Protein AF-A0AAD1XSG4-F1 (afdb_monomer_lite)

Sequence (161 aa):
MKTNESVKKLLEKSKKEIDECNIRIDDYQRQIDEYERDIDDLKYKPYKGSRDSGHKYADSNERYNDRRFQSYSGSGMDLSSDGEDPKPPAEINNDDYVKVKIEGLETEIQKLKQMQVQEQKNINEIQSKINNIQREHNIRQVTKVKQELNRQEKYMTPTKG

Secondary structure (DSSP, 8-state):
-HHHHHHHH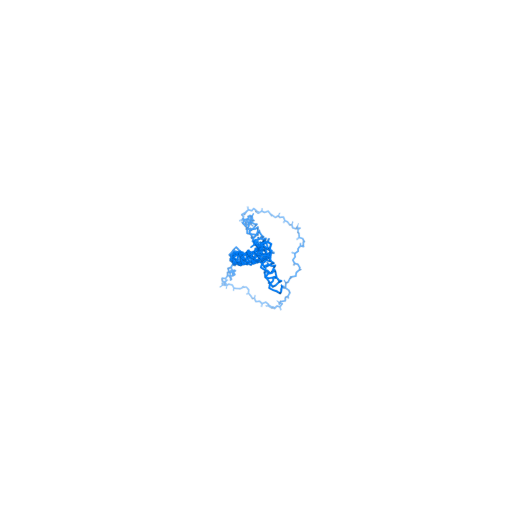HHHHHHHHHHHHHHHHHHHHHHHHHHHHHHHHHHHS---------------------SS------------S-----PPP----HHHHHHHHHHHHHHHHHHHHHHHHHHHHHHHHHHHHHHHHHHHHHHHHHHHHHHHHHHHHHHHS----

Structure (mmCIF, N/CA/C/O backbone):
data_AF-A0AAD1XSG4-F1
#
_entry.id   AF-A0AAD1XSG4-F1
#
loop_
_atom_site.group_PDB
_atom_site.id
_atom_site.type_symbol
_atom_site.label_atom_id
_atom_site.label_alt_id
_atom_site.label_comp_id
_atom_site.label_asym_id
_atom_site.label_entity_id
_atom_site.label_seq_id
_atom_site.pdbx_PDB_ins_code
_atom_site.Cartn_x
_atom_site.Cartn_y
_atom_site.Cartn_z
_atom_site.occupancy
_atom_site.B_iso_or_equiv
_atom_site.auth_seq_id
_atom_site.auth_comp_id
_atom_site.auth_asym_id
_atom_site.auth_atom_id
_atom_site.pdbx_PDB_model_num
ATOM 1 N N . MET A 1 1 ? -4.677 3.807 27.520 1.00 54.50 1 MET A N 1
ATOM 2 C CA . MET A 1 1 ? -4.671 4.594 26.263 1.00 54.50 1 MET A CA 1
ATOM 3 C C . MET A 1 1 ? -3.435 4.376 25.383 1.00 54.50 1 MET A C 1
ATOM 5 O O . MET A 1 1 ? -3.587 4.504 24.178 1.00 54.50 1 MET A O 1
ATOM 9 N N . LYS A 1 2 ? -2.266 3.975 25.918 1.00 58.47 2 LYS A N 1
ATOM 10 C CA . LYS A 1 2 ? -1.025 3.752 25.137 1.00 58.47 2 LYS A CA 1
ATOM 11 C C . LYS A 1 2 ? -1.164 2.781 23.943 1.00 58.47 2 LYS A C 1
ATOM 13 O O . LYS A 1 2 ? -0.593 3.027 22.891 1.00 58.47 2 LYS A O 1
ATOM 18 N N . THR A 1 3 ? -1.981 1.734 24.062 1.00 63.09 3 THR A N 1
ATOM 19 C CA . THR A 1 3 ? -2.214 0.736 22.999 1.00 63.09 3 THR A CA 1
ATOM 20 C C . THR A 1 3 ? -2.893 1.297 21.746 1.00 63.09 3 THR A C 1
ATOM 22 O O . THR A 1 3 ? -2.542 0.894 20.644 1.00 63.09 3 THR A O 1
ATOM 25 N N . ASN A 1 4 ? -3.810 2.262 21.877 1.00 71.44 4 ASN A N 1
ATOM 26 C CA . ASN A 1 4 ? -4.471 2.870 20.713 1.00 71.44 4 ASN A CA 1
ATOM 27 C C . ASN A 1 4 ? -3.523 3.761 19.906 1.00 71.44 4 ASN A C 1
ATOM 29 O O . ASN A 1 4 ? -3.665 3.878 18.693 1.00 71.44 4 ASN A O 1
ATOM 33 N N . GLU A 1 5 ? -2.562 4.393 20.573 1.00 81.25 5 GLU A N 1
ATOM 34 C CA . GLU A 1 5 ? -1.602 5.271 19.915 1.00 81.25 5 GLU A CA 1
ATOM 35 C C . GLU A 1 5 ? -0.547 4.466 19.147 1.00 81.25 5 GLU A C 1
ATOM 37 O O . GLU A 1 5 ? -0.252 4.780 17.997 1.00 81.25 5 GLU A O 1
ATOM 42 N N . SER A 1 6 ? -0.047 3.372 19.731 1.00 83.88 6 SER A N 1
ATOM 43 C CA . SER A 1 6 ? 0.870 2.452 19.047 1.00 83.88 6 SER A CA 1
ATOM 44 C C . SER A 1 6 ? 0.240 1.818 17.804 1.00 83.88 6 SER A C 1
ATOM 46 O O . SER A 1 6 ? 0.877 1.762 16.758 1.00 83.88 6 SER A O 1
ATOM 48 N N . VAL A 1 7 ? -1.025 1.393 17.885 1.00 82.44 7 VAL A N 1
ATOM 49 C CA . VAL A 1 7 ? -1.741 0.795 16.745 1.00 82.44 7 VAL A CA 1
ATOM 50 C C . VAL A 1 7 ? -1.968 1.813 15.621 1.00 82.44 7 VAL A C 1
ATOM 52 O O . VAL A 1 7 ? -1.781 1.485 14.452 1.00 82.44 7 VAL A O 1
ATOM 55 N N . LYS A 1 8 ? -2.304 3.065 15.959 1.00 85.06 8 LYS A N 1
ATOM 56 C CA . LYS A 1 8 ? -2.414 4.149 14.971 1.00 85.06 8 LYS A CA 1
ATOM 57 C C . LYS A 1 8 ? -1.082 4.441 14.280 1.00 85.06 8 LYS A C 1
ATOM 59 O O . LYS A 1 8 ? -1.069 4.577 13.064 1.00 85.06 8 LYS A O 1
ATOM 64 N N . LYS A 1 9 ? 0.023 4.482 15.034 1.00 88.81 9 LYS A N 1
ATOM 65 C CA . LYS A 1 9 ? 1.370 4.692 14.478 1.00 88.81 9 LYS A CA 1
ATOM 66 C C . LYS A 1 9 ? 1.765 3.584 13.501 1.00 88.81 9 LYS A C 1
ATOM 68 O O . LYS A 1 9 ? 2.314 3.885 12.451 1.00 88.81 9 LYS A O 1
ATOM 73 N N . LEU A 1 10 ? 1.451 2.324 13.815 1.00 87.69 10 LEU A N 1
ATOM 74 C CA . LEU A 1 10 ? 1.695 1.200 12.902 1.00 87.69 10 LEU A CA 1
ATOM 75 C C . LEU A 1 10 ? 0.867 1.318 11.617 1.00 87.69 10 LEU A C 1
ATOM 77 O O . LEU A 1 10 ? 1.410 1.157 10.533 1.00 87.69 10 LEU A O 1
ATOM 81 N N . LEU A 1 11 ? -0.419 1.666 11.729 1.00 89.69 11 LEU A N 1
ATOM 82 C CA . LEU A 1 11 ? -1.283 1.869 10.564 1.00 89.69 11 LEU A CA 1
ATOM 83 C C . LEU A 1 11 ? -0.788 3.013 9.667 1.00 89.69 11 LEU A C 1
ATOM 85 O O . LEU A 1 11 ? -0.800 2.892 8.447 1.00 89.69 11 LEU A O 1
ATOM 89 N N . GLU A 1 12 ? -0.381 4.133 10.264 1.00 91.69 12 GLU A N 1
ATOM 90 C CA . GLU A 1 12 ? 0.163 5.274 9.526 1.00 91.69 12 GLU A CA 1
ATOM 91 C C . GLU A 1 12 ? 1.486 4.918 8.841 1.00 91.69 12 GLU A C 1
ATOM 93 O O . GLU A 1 12 ? 1.701 5.301 7.694 1.00 91.69 12 GLU A O 1
ATOM 98 N N . LYS A 1 13 ? 2.344 4.146 9.517 1.00 92.12 13 LYS A N 1
ATOM 99 C CA . LYS A 1 13 ? 3.606 3.665 8.957 1.00 92.12 13 LYS A CA 1
ATOM 100 C C . LYS A 1 13 ? 3.378 2.782 7.724 1.00 92.12 13 LYS A C 1
ATOM 102 O O . LYS A 1 13 ? 3.921 3.104 6.675 1.00 92.12 13 LYS A O 1
ATOM 107 N N . SER A 1 14 ? 2.533 1.752 7.815 1.00 87.88 14 SER A N 1
ATOM 108 C CA . SER A 1 14 ? 2.245 0.869 6.670 1.00 87.88 14 SER A CA 1
ATOM 109 C C . SER A 1 14 ? 1.643 1.622 5.478 1.00 87.88 14 SER A C 1
ATOM 111 O O . SER A 1 14 ? 1.934 1.305 4.331 1.00 87.88 14 SER A O 1
ATOM 113 N N . LYS A 1 15 ? 0.829 2.660 5.723 1.00 90.06 15 LYS A N 1
ATOM 114 C CA . LYS A 1 15 ? 0.311 3.518 4.644 1.00 90.06 15 LYS A CA 1
ATOM 115 C C . LYS A 1 15 ? 1.420 4.305 3.947 1.00 90.06 15 LYS A C 1
ATOM 117 O O . LYS A 1 15 ? 1.467 4.304 2.724 1.00 90.06 15 LYS A O 1
ATOM 122 N N . LYS A 1 16 ? 2.327 4.918 4.715 1.00 93.12 16 LYS A N 1
ATOM 123 C CA . LYS A 1 16 ? 3.482 5.638 4.153 1.00 93.12 16 LYS A CA 1
ATOM 124 C C . LYS A 1 16 ? 4.377 4.717 3.329 1.00 93.12 16 LYS A C 1
ATOM 126 O O . LYS A 1 16 ? 4.809 5.109 2.257 1.00 93.12 16 LYS A O 1
ATOM 131 N N . GLU A 1 17 ? 4.601 3.488 3.784 1.00 89.25 17 GLU A N 1
ATOM 132 C CA . GLU A 1 17 ? 5.390 2.503 3.034 1.00 89.25 17 GLU A CA 1
ATOM 133 C C . GLU A 1 17 ? 4.734 2.130 1.689 1.00 89.25 17 GLU A C 1
ATOM 135 O O . GLU A 1 17 ? 5.434 1.992 0.686 1.00 89.25 17 GLU A O 1
ATOM 140 N N . ILE A 1 18 ? 3.398 2.038 1.623 1.00 89.31 18 ILE A N 1
ATOM 141 C CA . ILE A 1 18 ? 2.668 1.855 0.354 1.00 89.31 18 ILE A CA 1
ATOM 142 C C . ILE A 1 18 ? 2.837 3.069 -0.567 1.00 89.31 18 ILE A C 1
ATOM 144 O O . ILE A 1 18 ? 3.096 2.883 -1.758 1.00 89.31 18 ILE A O 1
ATOM 148 N N . ASP A 1 19 ? 2.704 4.284 -0.029 1.00 93.44 19 ASP A N 1
ATOM 149 C CA . ASP A 1 19 ? 2.866 5.527 -0.792 1.00 93.44 19 ASP A CA 1
ATOM 150 C C . ASP A 1 19 ? 4.288 5.647 -1.363 1.00 93.44 19 ASP A C 1
ATOM 152 O O . ASP A 1 19 ? 4.466 5.959 -2.539 1.00 93.44 19 ASP A O 1
ATOM 156 N N . GLU A 1 20 ? 5.308 5.315 -0.571 1.00 92.62 20 GLU A N 1
ATOM 157 C CA . GLU A 1 20 ? 6.703 5.268 -1.022 1.00 92.62 20 GLU A CA 1
ATOM 158 C C . GLU A 1 20 ? 6.922 4.216 -2.119 1.00 92.62 20 GLU A C 1
ATOM 160 O O . GLU A 1 20 ? 7.648 4.472 -3.083 1.00 92.62 20 GLU A O 1
ATOM 165 N N . CYS A 1 21 ? 6.280 3.046 -2.012 1.00 86.88 21 CYS A N 1
ATOM 166 C CA . CYS A 1 21 ? 6.321 2.041 -3.075 1.00 86.88 21 CYS A CA 1
ATOM 167 C C . CYS A 1 21 ? 5.678 2.562 -4.368 1.00 86.88 21 CYS A C 1
ATOM 169 O O . CYS A 1 21 ? 6.245 2.343 -5.435 1.00 86.88 21 CYS A O 1
ATOM 171 N N . ASN A 1 22 ? 4.544 3.269 -4.283 1.00 90.00 22 ASN A N 1
ATOM 172 C CA . ASN A 1 22 ? 3.880 3.858 -5.453 1.00 90.00 22 ASN A CA 1
ATOM 173 C C . ASN A 1 22 ? 4.792 4.855 -6.169 1.00 90.00 22 ASN A C 1
ATOM 175 O O . ASN A 1 22 ? 5.004 4.725 -7.368 1.00 90.00 22 ASN A O 1
ATOM 179 N N . ILE A 1 23 ? 5.401 5.782 -5.424 1.00 94.38 23 ILE A N 1
ATOM 180 C CA . ILE A 1 23 ? 6.308 6.788 -5.996 1.00 94.38 23 ILE A CA 1
ATOM 181 C C . ILE A 1 23 ? 7.459 6.114 -6.756 1.00 94.38 23 ILE A C 1
ATOM 183 O O . ILE A 1 23 ? 7.770 6.495 -7.880 1.00 94.38 23 ILE A O 1
ATOM 187 N N . ARG A 1 24 ? 8.068 5.073 -6.174 1.00 90.38 24 ARG A N 1
ATOM 188 C CA . ARG A 1 24 ? 9.161 4.339 -6.832 1.00 90.38 24 ARG A CA 1
ATOM 189 C C . ARG A 1 24 ? 8.701 3.569 -8.067 1.00 90.38 24 ARG A C 1
ATOM 191 O O . ARG A 1 24 ? 9.446 3.507 -9.039 1.00 90.38 24 ARG A O 1
ATOM 198 N N . ILE A 1 25 ? 7.506 2.977 -8.034 1.00 89.44 25 ILE A N 1
ATOM 199 C CA . ILE A 1 25 ? 6.926 2.301 -9.201 1.00 89.44 25 ILE A CA 1
ATOM 200 C C . ILE A 1 25 ? 6.731 3.309 -10.336 1.00 89.44 25 ILE A C 1
ATOM 202 O O . ILE A 1 25 ? 7.187 3.038 -11.444 1.00 89.44 25 ILE A O 1
ATOM 206 N N . ASP A 1 26 ? 6.136 4.468 -10.053 1.00 92.88 26 ASP A N 1
ATOM 207 C CA . ASP A 1 26 ? 5.910 5.523 -11.047 1.00 92.88 26 ASP A CA 1
ATOM 208 C C . ASP A 1 26 ? 7.239 6.035 -11.637 1.00 92.88 26 ASP A C 1
ATOM 210 O O . ASP A 1 26 ? 7.352 6.274 -12.841 1.00 92.88 26 ASP A O 1
ATOM 214 N N . ASP A 1 27 ? 8.280 6.174 -10.811 1.00 93.31 27 ASP A N 1
ATOM 215 C CA . ASP A 1 27 ? 9.616 6.583 -11.260 1.00 93.31 27 ASP A CA 1
ATOM 216 C C . ASP A 1 27 ? 10.289 5.536 -12.155 1.00 93.31 27 ASP A C 1
ATOM 218 O O . ASP A 1 27 ? 10.922 5.893 -13.151 1.00 93.31 27 ASP A O 1
ATOM 222 N N . TYR A 1 28 ? 10.162 4.248 -11.830 1.00 91.25 28 TYR A N 1
ATOM 223 C CA . TYR A 1 28 ? 10.701 3.175 -12.667 1.00 91.25 28 TYR A CA 1
ATOM 224 C C . TYR A 1 28 ? 9.915 3.004 -13.964 1.00 91.25 28 TYR A C 1
ATOM 226 O O . TYR A 1 28 ? 10.524 2.757 -14.999 1.00 91.25 28 TYR A O 1
ATOM 234 N N . GLN A 1 29 ? 8.597 3.199 -13.941 1.00 91.81 29 GLN A N 1
ATOM 235 C CA . GLN A 1 29 ? 7.779 3.199 -15.154 1.00 91.81 29 GLN A CA 1
ATOM 236 C C . GLN A 1 29 ? 8.187 4.326 -16.103 1.00 91.81 29 GLN A C 1
ATOM 238 O O . GLN A 1 29 ? 8.403 4.069 -17.280 1.00 91.81 29 GLN A O 1
ATOM 243 N N . ARG A 1 30 ? 8.417 5.541 -15.590 1.00 92.31 30 ARG A N 1
ATOM 244 C CA . ARG A 1 30 ? 8.921 6.652 -16.415 1.00 92.31 30 ARG A CA 1
ATOM 245 C C . ARG A 1 30 ? 10.275 6.353 -17.062 1.00 92.31 30 ARG A C 1
ATOM 247 O O . ARG A 1 30 ? 10.476 6.704 -18.219 1.00 92.31 30 ARG A O 1
ATOM 254 N N . GLN A 1 31 ? 11.182 5.691 -16.342 1.00 88.75 31 GLN A N 1
ATOM 255 C CA . GLN A 1 31 ? 12.475 5.270 -16.896 1.00 88.75 31 GLN A CA 1
ATOM 256 C C . GLN A 1 31 ? 12.323 4.189 -17.973 1.00 88.75 31 GLN A C 1
ATOM 258 O O . GLN A 1 31 ? 13.031 4.232 -18.973 1.00 88.75 31 GLN A O 1
ATOM 263 N N . ILE A 1 32 ? 11.398 3.239 -17.794 1.00 88.12 32 ILE A N 1
ATOM 264 C CA . ILE A 1 32 ? 11.074 2.248 -18.830 1.00 88.12 32 ILE A CA 1
ATOM 265 C C . ILE A 1 32 ? 10.535 2.958 -20.077 1.00 88.12 32 ILE A C 1
ATOM 267 O O . ILE A 1 32 ? 11.072 2.732 -21.155 1.00 88.12 32 ILE A O 1
ATOM 271 N N . ASP A 1 33 ? 9.577 3.879 -19.930 1.00 89.31 33 ASP A N 1
ATOM 272 C CA . ASP A 1 33 ? 9.022 4.644 -21.056 1.00 89.31 33 ASP A CA 1
ATOM 273 C C . ASP A 1 33 ? 10.107 5.441 -21.811 1.00 89.31 33 ASP A C 1
ATOM 275 O O . ASP A 1 33 ? 10.040 5.609 -23.029 1.00 89.31 33 ASP A O 1
ATOM 279 N N . GLU A 1 34 ? 11.106 5.977 -21.100 1.00 87.31 34 GLU A N 1
ATOM 280 C CA . GLU A 1 34 ? 12.264 6.646 -21.708 1.00 87.31 34 GLU A CA 1
ATOM 281 C C . GLU A 1 34 ? 13.128 5.670 -22.510 1.00 87.31 34 GLU A C 1
ATOM 283 O O . GLU A 1 34 ? 13.428 5.937 -23.673 1.00 87.31 34 GLU A O 1
ATOM 288 N N . TYR A 1 35 ? 13.463 4.517 -21.932 1.00 83.94 35 TYR A N 1
ATOM 289 C CA . TYR A 1 35 ? 14.246 3.487 -22.611 1.00 83.94 35 TYR A CA 1
ATOM 290 C C . TYR A 1 35 ? 13.531 2.887 -23.826 1.00 83.94 35 TYR A C 1
ATOM 292 O O . TYR A 1 35 ? 14.171 2.602 -24.838 1.00 83.94 35 TYR A O 1
ATOM 300 N N . GLU A 1 36 ? 12.214 2.715 -23.759 1.00 85.56 36 GLU A N 1
ATOM 301 C CA . GLU A 1 36 ? 11.413 2.249 -24.891 1.00 85.56 36 GLU A CA 1
ATOM 302 C C . GLU A 1 36 ? 11.406 3.269 -26.036 1.00 85.56 36 GLU A C 1
ATOM 304 O O . GLU A 1 36 ? 11.589 2.885 -27.194 1.00 85.56 36 GLU A O 1
ATOM 309 N N . ARG A 1 37 ? 11.298 4.572 -25.728 1.00 82.75 37 ARG A N 1
ATOM 310 C CA . ARG A 1 37 ? 11.439 5.636 -26.738 1.00 82.75 37 ARG A CA 1
ATOM 311 C C . ARG A 1 37 ? 12.821 5.637 -27.390 1.00 82.75 37 ARG A C 1
ATOM 313 O O . ARG A 1 37 ? 12.900 5.749 -28.610 1.00 82.75 37 ARG A O 1
ATOM 320 N N . ASP A 1 38 ? 13.889 5.470 -26.611 1.00 78.62 38 ASP A N 1
ATOM 321 C CA . ASP A 1 38 ? 15.256 5.404 -27.144 1.00 78.62 38 ASP A CA 1
ATOM 322 C C . ASP A 1 38 ? 15.437 4.214 -28.105 1.00 78.62 38 ASP A C 1
ATOM 324 O O . ASP A 1 38 ? 16.074 4.347 -29.153 1.00 78.62 38 ASP A O 1
ATOM 328 N N . ILE A 1 39 ? 14.843 3.055 -27.788 1.00 77.38 39 ILE A N 1
ATOM 329 C CA . ILE A 1 39 ? 14.831 1.884 -28.679 1.00 77.38 39 ILE A CA 1
ATOM 330 C C . ILE A 1 39 ? 14.082 2.197 -29.980 1.00 77.38 39 ILE A C 1
ATOM 332 O O . ILE A 1 39 ? 14.550 1.842 -31.065 1.00 77.38 39 ILE A O 1
ATOM 336 N N . ASP A 1 40 ? 12.919 2.836 -29.898 1.00 75.88 40 ASP A N 1
ATOM 337 C CA . ASP A 1 40 ? 12.123 3.154 -31.082 1.00 75.88 40 ASP A CA 1
ATOM 338 C C . ASP A 1 40 ? 12.821 4.188 -31.980 1.00 75.88 40 ASP A C 1
ATOM 340 O O . ASP A 1 40 ? 12.853 4.011 -33.202 1.00 75.88 40 ASP A O 1
ATOM 344 N N . ASP A 1 41 ? 13.491 5.184 -31.398 1.00 72.06 41 ASP A N 1
ATOM 345 C CA . ASP A 1 41 ? 14.324 6.150 -32.122 1.00 72.06 41 ASP A CA 1
ATOM 346 C C . ASP A 1 41 ? 15.534 5.491 -32.807 1.00 72.06 41 ASP A C 1
ATOM 348 O O . ASP A 1 41 ? 15.925 5.893 -33.910 1.00 72.06 41 ASP A O 1
ATOM 352 N N . LEU A 1 42 ? 16.134 4.465 -32.190 1.00 66.81 42 LEU A N 1
ATOM 353 C CA . LEU A 1 42 ? 17.210 3.676 -32.799 1.00 66.81 42 LEU A CA 1
ATOM 354 C C . LEU A 1 42 ? 16.702 2.816 -33.962 1.00 66.81 42 LEU A C 1
ATOM 356 O O . LEU A 1 42 ? 17.360 2.753 -35.002 1.00 66.81 42 LEU A O 1
ATOM 360 N N . LYS A 1 43 ? 15.508 2.225 -33.842 1.00 65.44 43 LYS A N 1
ATOM 361 C CA . LYS A 1 43 ? 14.868 1.460 -34.927 1.00 65.44 43 LYS A CA 1
ATOM 362 C C . LYS A 1 43 ? 14.454 2.337 -36.111 1.00 65.44 43 LYS A C 1
ATOM 364 O O . LYS A 1 43 ? 14.464 1.861 -37.246 1.00 65.44 43 LYS A O 1
ATOM 369 N N . TYR A 1 44 ? 14.084 3.599 -35.870 1.00 59.62 44 TYR A N 1
ATOM 370 C CA . TYR A 1 44 ? 13.560 4.507 -36.900 1.00 59.62 44 TYR A CA 1
ATOM 371 C C . TYR A 1 44 ? 14.602 5.390 -37.590 1.00 59.62 44 TYR A C 1
ATOM 373 O O . TYR A 1 44 ? 14.248 6.123 -38.517 1.00 59.62 44 TYR A O 1
ATOM 381 N N . LYS A 1 45 ? 15.885 5.324 -37.213 1.00 55.06 45 LYS A N 1
ATOM 382 C CA . LYS A 1 45 ? 16.960 5.936 -38.006 1.00 55.06 45 LYS A CA 1
ATOM 383 C C . LYS A 1 45 ? 17.305 5.001 -39.169 1.00 55.06 45 LYS A C 1
ATOM 385 O O . LYS A 1 45 ? 18.019 4.023 -38.952 1.00 55.06 45 LYS A O 1
ATOM 390 N N . PRO A 1 46 ? 16.856 5.266 -40.417 1.00 45.19 46 PRO A N 1
ATOM 391 C CA . PRO A 1 46 ? 17.334 4.488 -41.545 1.00 45.19 46 PRO A CA 1
ATOM 392 C C . PRO A 1 46 ? 18.848 4.656 -41.613 1.00 45.19 46 PRO A C 1
ATOM 394 O O . PRO A 1 46 ? 19.359 5.779 -41.659 1.00 45.19 46 PRO A O 1
ATOM 397 N N . TYR A 1 47 ? 19.551 3.529 -41.619 1.00 45.91 47 TYR A N 1
ATOM 398 C CA . TYR A 1 47 ? 20.967 3.447 -41.935 1.00 45.91 47 TYR A CA 1
ATOM 399 C C . TYR A 1 47 ? 21.192 4.218 -43.248 1.00 45.91 47 TYR A C 1
ATOM 401 O O . TYR A 1 47 ? 20.865 3.733 -44.332 1.00 45.91 47 TYR A O 1
ATOM 409 N N . LYS A 1 48 ? 21.712 5.451 -43.186 1.00 49.62 48 LYS A N 1
ATOM 410 C CA . LYS A 1 48 ? 22.194 6.169 -44.376 1.00 49.62 48 LYS A CA 1
ATOM 411 C C . LYS A 1 48 ? 23.575 5.620 -44.736 1.00 49.62 48 LYS A C 1
ATOM 413 O O . LYS A 1 48 ? 24.573 6.325 -44.678 1.00 49.62 48 LYS A O 1
ATOM 418 N N . GLY A 1 49 ? 23.619 4.331 -45.061 1.00 42.94 49 GLY A N 1
ATOM 419 C CA . GLY A 1 49 ? 24.783 3.647 -45.603 1.00 42.94 49 GLY A CA 1
ATOM 420 C C . GLY A 1 49 ? 24.635 3.483 -47.111 1.00 42.94 49 GLY A C 1
ATOM 421 O O . GLY A 1 49 ? 23.965 2.565 -47.565 1.00 42.94 49 GLY A O 1
ATOM 422 N N . SER A 1 50 ? 25.242 4.415 -47.846 1.00 49.69 50 SER A N 1
ATOM 423 C CA . SER A 1 50 ? 25.764 4.323 -49.217 1.00 49.69 50 SER A CA 1
ATOM 424 C C . SER A 1 50 ? 25.077 3.405 -50.236 1.00 49.69 50 SER A C 1
ATOM 426 O O . SER A 1 50 ? 25.321 2.201 -50.275 1.00 49.69 50 SER A O 1
ATOM 428 N N . ARG A 1 51 ? 24.418 4.025 -51.222 1.00 40.97 51 ARG A N 1
ATOM 429 C CA . ARG A 1 51 ? 24.477 3.569 -52.619 1.00 40.97 51 ARG A CA 1
ATOM 430 C C . ARG A 1 51 ? 24.657 4.769 -53.548 1.00 40.97 51 ARG A C 1
ATOM 432 O O . ARG A 1 51 ? 23.797 5.637 -53.601 1.00 40.97 51 ARG A O 1
ATOM 439 N N . ASP A 1 52 ? 25.813 4.793 -54.204 1.00 47.94 52 ASP A N 1
ATOM 440 C CA . ASP A 1 52 ? 26.125 5.425 -55.488 1.00 47.94 52 ASP A CA 1
ATOM 441 C C . ASP A 1 52 ? 25.303 6.647 -55.927 1.00 47.94 52 ASP A C 1
ATOM 443 O O . ASP A 1 52 ? 24.247 6.528 -56.540 1.00 47.94 52 ASP A O 1
ATOM 447 N N . SER A 1 53 ? 25.901 7.832 -55.810 1.00 39.06 53 SER A N 1
ATOM 448 C CA . SER A 1 53 ? 25.849 8.794 -56.914 1.00 39.06 53 SER A CA 1
ATOM 449 C C . SER A 1 53 ? 27.052 9.718 -56.811 1.00 39.06 53 SER A C 1
ATOM 451 O O . SER A 1 53 ? 27.138 10.547 -55.903 1.00 39.06 53 SER A O 1
ATOM 453 N N . GLY A 1 54 ? 28.009 9.562 -57.724 1.00 40.94 54 GLY A N 1
ATOM 454 C CA . GLY A 1 54 ? 29.134 10.475 -57.836 1.00 40.94 54 GLY A CA 1
ATOM 455 C C . GLY A 1 54 ? 28.642 11.891 -58.110 1.00 40.94 54 GLY A C 1
ATOM 456 O O . GLY A 1 54 ? 28.250 12.200 -59.229 1.00 40.94 54 GLY A O 1
ATOM 457 N N . HIS A 1 55 ? 28.700 12.763 -57.110 1.00 34.31 55 HIS A N 1
ATOM 458 C CA . HIS A 1 55 ? 28.573 14.202 -57.290 1.00 34.31 55 HIS A CA 1
ATOM 459 C C . HIS A 1 55 ? 29.561 14.916 -56.373 1.00 34.31 55 HIS A C 1
ATOM 461 O O . HIS A 1 55 ? 29.462 14.888 -55.150 1.00 34.31 55 HIS A O 1
ATOM 467 N N . LYS A 1 56 ? 30.548 15.545 -57.017 1.00 47.28 56 LYS A N 1
ATOM 468 C CA . LYS A 1 56 ? 31.409 16.561 -56.423 1.00 47.28 56 LYS A CA 1
ATOM 469 C C . LYS A 1 56 ? 30.524 17.726 -55.990 1.00 47.28 56 LYS A C 1
ATOM 471 O O . LYS A 1 56 ? 30.046 18.439 -56.863 1.00 47.28 56 LYS A O 1
ATOM 476 N N . TYR A 1 57 ? 30.396 17.972 -54.693 1.00 37.91 57 TYR A N 1
ATOM 477 C CA . TYR A 1 57 ? 30.194 19.330 -54.201 1.00 37.91 57 TYR A CA 1
ATOM 478 C C . TYR A 1 57 ? 31.092 19.556 -52.996 1.00 37.91 57 TYR A C 1
ATOM 480 O O . TYR A 1 57 ? 31.089 18.802 -52.026 1.00 37.91 57 TYR A O 1
ATOM 488 N N . ALA A 1 58 ? 31.935 20.564 -53.165 1.00 36.53 58 ALA A N 1
ATOM 489 C CA . ALA A 1 58 ? 32.787 21.122 -52.149 1.00 36.53 58 ALA A CA 1
ATOM 490 C C . ALA A 1 58 ? 31.949 21.753 -51.028 1.00 36.53 58 ALA A C 1
ATOM 492 O O . ALA A 1 58 ? 30.853 22.243 -51.279 1.00 36.53 58 ALA A O 1
ATOM 493 N N . ASP A 1 59 ? 32.566 21.769 -49.849 1.00 44.62 59 ASP A N 1
ATOM 494 C CA . ASP A 1 59 ? 32.562 22.866 -48.881 1.00 44.62 59 ASP A CA 1
ATOM 495 C C . ASP A 1 59 ? 31.212 23.317 -48.298 1.00 44.62 59 ASP A C 1
ATOM 497 O O . ASP A 1 59 ? 30.383 23.900 -48.993 1.00 44.62 59 ASP A O 1
ATOM 501 N N . SER A 1 60 ? 31.049 23.079 -46.989 1.00 45.06 60 SER A N 1
ATOM 502 C CA . SER A 1 60 ? 30.321 23.888 -45.986 1.00 45.06 60 SER A CA 1
ATOM 503 C C . SER A 1 60 ? 29.671 22.987 -44.926 1.00 45.06 60 SER A C 1
ATOM 505 O O . SER A 1 60 ? 28.495 22.654 -45.038 1.00 45.06 60 SER A O 1
ATOM 507 N N . ASN A 1 61 ? 30.405 22.606 -43.873 1.00 38.62 61 ASN A N 1
ATOM 508 C CA . ASN A 1 61 ? 29.860 22.733 -42.515 1.00 38.62 61 ASN A CA 1
ATOM 509 C C . ASN A 1 61 ? 30.945 22.575 -41.444 1.00 38.62 61 ASN A C 1
ATOM 511 O O . ASN A 1 61 ? 31.285 21.489 -40.977 1.00 38.62 61 ASN A O 1
ATOM 515 N N . GLU A 1 62 ? 31.466 23.733 -41.062 1.00 41.72 62 GLU A N 1
ATOM 516 C CA . GLU A 1 62 ? 31.989 24.033 -39.740 1.00 41.72 62 GLU A CA 1
ATOM 517 C C . GLU A 1 62 ? 31.107 23.478 -38.598 1.00 41.72 62 GLU A C 1
ATOM 519 O O . GLU A 1 62 ? 29.881 23.514 -38.666 1.00 41.72 62 GLU A O 1
ATOM 524 N N . ARG A 1 63 ? 31.783 23.129 -37.492 1.00 44.09 63 ARG A N 1
ATOM 525 C CA . ARG A 1 63 ? 31.280 23.022 -36.105 1.00 44.09 63 ARG A CA 1
ATOM 526 C C . ARG A 1 63 ? 30.406 21.809 -35.781 1.00 44.09 63 ARG A C 1
ATOM 528 O O . ARG A 1 63 ? 29.189 21.843 -35.870 1.00 44.09 63 ARG A O 1
ATOM 535 N N . TYR A 1 64 ? 31.043 20.779 -35.237 1.00 38.53 64 TYR A N 1
ATOM 536 C CA . TYR A 1 64 ? 31.059 20.508 -33.790 1.00 38.53 64 TYR A CA 1
ATOM 537 C C . TYR A 1 64 ? 31.719 19.145 -33.599 1.00 38.53 64 TYR A C 1
ATOM 539 O O . TYR A 1 64 ? 31.075 18.126 -33.789 1.00 38.53 64 TYR A O 1
ATOM 547 N N . ASN A 1 65 ? 33.006 19.136 -33.257 1.00 39.03 65 ASN A N 1
ATOM 548 C CA . ASN A 1 65 ? 33.649 18.057 -32.504 1.00 39.03 65 ASN A CA 1
ATOM 549 C C . ASN A 1 65 ? 34.980 18.585 -31.969 1.00 39.03 65 ASN A C 1
ATOM 551 O O . ASN A 1 65 ? 36.063 18.155 -32.349 1.00 39.03 65 ASN A O 1
ATOM 555 N N . ASP A 1 66 ? 34.870 19.580 -31.091 1.00 37.16 66 ASP A N 1
ATOM 556 C CA . ASP A 1 66 ? 35.985 20.092 -30.311 1.00 37.16 66 ASP A CA 1
ATOM 557 C C . ASP A 1 66 ? 35.859 19.553 -28.878 1.00 37.16 66 ASP A C 1
ATOM 559 O O . ASP A 1 66 ? 35.128 20.111 -28.054 1.00 37.16 66 ASP A O 1
ATOM 563 N N . ARG A 1 67 ? 36.496 18.392 -28.646 1.00 46.47 67 ARG A N 1
ATOM 564 C CA . ARG A 1 67 ? 37.091 17.892 -27.382 1.00 46.47 67 ARG A CA 1
ATOM 565 C C . ARG A 1 67 ? 37.046 16.366 -27.261 1.00 46.47 67 ARG A C 1
ATOM 567 O O . ARG A 1 67 ? 36.181 15.813 -26.589 1.00 46.47 67 ARG A O 1
ATOM 574 N N . ARG A 1 68 ? 38.084 15.704 -27.771 1.00 42.03 68 ARG A N 1
ATOM 575 C CA . ARG A 1 68 ? 38.989 14.823 -27.000 1.00 42.03 68 ARG A CA 1
ATOM 576 C C . ARG A 1 68 ? 39.936 14.117 -27.964 1.00 42.03 68 ARG A C 1
ATOM 578 O O . ARG A 1 68 ? 39.526 13.753 -29.053 1.00 42.03 68 ARG A O 1
ATOM 585 N N . PHE A 1 69 ? 41.157 13.887 -27.489 1.00 35.41 69 PHE A N 1
ATOM 586 C CA . PHE A 1 69 ? 42.300 13.250 -28.157 1.00 35.41 69 PHE A CA 1
ATOM 587 C C . PHE A 1 69 ? 43.255 14.188 -28.905 1.00 35.41 69 PHE A C 1
ATOM 589 O O . PHE A 1 69 ? 43.517 14.051 -30.093 1.00 35.41 69 PHE A O 1
ATOM 596 N N . GLN A 1 70 ? 43.890 15.084 -28.143 1.00 35.28 70 GLN A N 1
ATOM 597 C CA . GLN A 1 70 ? 45.305 15.380 -28.368 1.00 35.28 70 GLN A CA 1
ATOM 598 C C . GLN A 1 70 ? 46.145 14.409 -27.538 1.00 35.28 70 GLN A C 1
ATOM 600 O O . GLN A 1 70 ? 46.051 14.422 -26.311 1.00 35.28 70 GLN A O 1
ATOM 605 N N . SER A 1 71 ? 46.942 13.581 -28.213 1.00 39.16 71 SER A N 1
ATOM 606 C CA . SER A 1 71 ? 48.391 13.384 -28.012 1.00 39.16 71 SER A CA 1
ATOM 607 C C . SER A 1 71 ? 48.804 11.988 -28.481 1.00 39.16 71 SER A C 1
ATOM 609 O O . SER A 1 71 ? 48.399 10.995 -27.900 1.00 39.16 71 SER A O 1
ATOM 611 N N . TYR A 1 72 ? 49.565 11.929 -29.575 1.00 33.59 72 TYR A N 1
ATOM 612 C CA . TYR A 1 72 ? 50.891 11.303 -29.650 1.00 33.59 72 TYR A CA 1
ATOM 613 C C . TYR A 1 72 ? 51.455 11.572 -31.051 1.00 33.59 72 TYR A C 1
ATOM 615 O O . TYR A 1 72 ? 51.124 10.916 -32.033 1.00 33.59 72 TYR A O 1
ATOM 623 N N . SER A 1 73 ? 52.293 12.602 -31.140 1.00 43.06 73 SER A N 1
ATOM 624 C CA . SER A 1 73 ? 53.218 12.811 -32.249 1.00 43.06 73 SER A CA 1
ATOM 625 C C . SER A 1 73 ? 54.376 11.826 -32.094 1.00 43.06 73 SER A C 1
ATOM 627 O O . SER A 1 73 ? 55.161 11.948 -31.153 1.00 43.06 73 SER A O 1
ATOM 629 N N . GLY A 1 74 ? 54.480 10.863 -33.003 1.00 34.31 74 GLY A N 1
ATOM 630 C CA .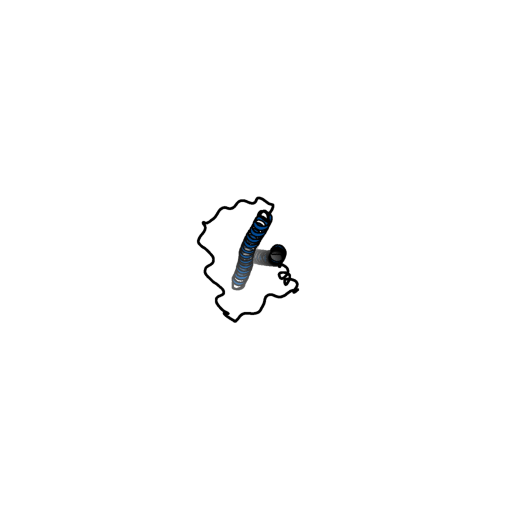 GLY A 1 74 ? 55.569 9.896 -33.030 1.00 34.31 74 GLY A CA 1
ATOM 631 C C . GLY A 1 74 ? 55.759 9.338 -34.433 1.00 34.31 74 GLY A C 1
ATOM 632 O O . GLY A 1 74 ? 55.050 8.423 -34.814 1.00 34.31 74 GLY A O 1
ATOM 633 N N . SER A 1 75 ? 56.692 9.959 -35.158 1.00 38.62 75 SER A N 1
ATOM 634 C CA . SER A 1 75 ? 57.696 9.357 -36.049 1.00 38.62 75 SER A CA 1
ATOM 635 C C . SER A 1 75 ? 57.262 8.289 -37.062 1.00 38.62 75 SER A C 1
ATOM 637 O O . SER A 1 75 ? 56.726 7.247 -36.714 1.00 38.62 75 SER A O 1
ATOM 639 N N . GLY A 1 76 ? 57.600 8.544 -38.329 1.00 42.56 76 GLY A N 1
ATOM 640 C CA . GLY A 1 76 ? 57.229 7.730 -39.480 1.00 42.56 76 GLY A CA 1
ATOM 641 C C . GLY A 1 76 ? 57.527 6.236 -39.368 1.00 42.56 76 GLY A C 1
ATOM 642 O O . GLY A 1 76 ? 58.533 5.821 -38.799 1.00 42.56 76 GLY A O 1
ATOM 643 N N . MET A 1 77 ? 56.654 5.454 -39.995 1.00 38.00 77 MET A N 1
ATOM 644 C CA . MET A 1 77 ? 56.946 4.102 -40.442 1.00 38.00 77 MET A CA 1
ATOM 645 C C . MET A 1 77 ? 56.239 3.850 -41.770 1.00 38.00 77 MET A C 1
ATOM 647 O O . MET A 1 77 ? 55.107 4.280 -41.991 1.00 38.00 77 MET A O 1
ATOM 651 N N . ASP A 1 78 ? 56.996 3.205 -42.646 1.00 38.16 78 ASP A N 1
ATOM 652 C CA . ASP A 1 78 ? 56.692 2.842 -44.017 1.00 38.16 78 ASP A CA 1
ATOM 653 C C . ASP A 1 78 ? 55.358 2.100 -44.175 1.00 38.16 78 ASP A C 1
ATOM 655 O O . ASP A 1 78 ? 55.014 1.200 -43.410 1.00 38.16 78 ASP A O 1
ATOM 659 N N . LEU A 1 79 ? 54.623 2.455 -45.230 1.00 47.75 79 LEU A N 1
ATOM 660 C CA . LEU A 1 79 ? 53.448 1.724 -45.689 1.00 47.75 79 LEU A CA 1
ATOM 661 C C . LEU A 1 79 ? 53.916 0.500 -46.483 1.00 47.75 79 LEU A C 1
ATOM 663 O O . LEU A 1 79 ? 54.329 0.615 -47.637 1.00 47.75 79 LEU A O 1
ATOM 667 N N . SER A 1 80 ? 53.864 -0.680 -45.869 1.00 43.62 80 SER A N 1
ATOM 668 C CA . SER A 1 80 ? 54.018 -1.962 -46.560 1.00 43.62 80 SER A CA 1
ATOM 669 C C . SER A 1 80 ? 53.085 -3.017 -45.962 1.00 43.62 80 SER A C 1
ATOM 671 O O . SER A 1 80 ? 53.273 -3.435 -44.828 1.00 43.62 80 SER A O 1
ATOM 673 N N . SER A 1 81 ? 52.109 -3.406 -46.787 1.00 47.38 81 SER A N 1
ATOM 674 C CA . SER A 1 81 ? 51.534 -4.748 -46.987 1.00 47.38 81 SER A CA 1
ATOM 675 C C . SER A 1 81 ? 51.061 -5.588 -45.787 1.00 47.38 81 SER A C 1
ATOM 677 O O . SER A 1 81 ? 51.841 -6.003 -44.938 1.00 47.38 81 SER A O 1
ATOM 679 N N . ASP A 1 82 ? 49.784 -5.977 -45.880 1.00 46.81 82 ASP A N 1
ATOM 680 C CA . ASP A 1 82 ? 49.201 -7.241 -45.396 1.00 46.81 82 ASP A CA 1
ATOM 681 C C . ASP A 1 82 ? 48.958 -7.422 -43.890 1.00 46.81 82 ASP A C 1
ATOM 683 O O . ASP A 1 82 ? 49.205 -8.486 -43.323 1.00 46.81 82 ASP A O 1
ATOM 687 N N . GLY A 1 83 ? 48.373 -6.412 -43.248 1.00 39.38 83 GLY A N 1
ATOM 688 C CA . GLY A 1 83 ? 47.676 -6.583 -41.973 1.00 39.38 83 GLY A CA 1
ATOM 689 C C . GLY A 1 83 ? 46.177 -6.425 -42.184 1.00 39.38 83 GLY A C 1
ATOM 690 O O . GLY A 1 83 ? 45.738 -5.338 -42.543 1.00 39.38 83 GLY A O 1
ATOM 691 N N . GLU A 1 84 ? 45.402 -7.495 -41.992 1.00 45.09 84 GLU A N 1
ATOM 692 C CA . GLU A 1 84 ? 43.942 -7.418 -41.887 1.00 45.09 84 GLU A CA 1
ATOM 693 C C . GLU A 1 84 ? 43.569 -6.270 -40.939 1.00 45.09 84 GLU A C 1
ATOM 695 O O . GLU A 1 84 ? 44.015 -6.253 -39.787 1.00 45.09 84 GLU A O 1
ATOM 700 N N . ASP A 1 85 ? 42.784 -5.304 -41.430 1.00 50.97 85 ASP A N 1
ATOM 701 C CA . ASP A 1 85 ? 42.251 -4.228 -40.599 1.00 50.97 85 ASP A CA 1
ATOM 702 C C . ASP A 1 85 ? 41.644 -4.852 -39.335 1.00 50.97 85 ASP A C 1
ATOM 704 O O . ASP A 1 85 ? 40.820 -5.772 -39.450 1.00 50.97 85 ASP A O 1
ATOM 708 N N . PRO A 1 86 ? 42.027 -4.404 -38.123 1.00 47.50 86 PRO A N 1
ATOM 709 C CA . PRO A 1 86 ? 41.420 -4.911 -36.911 1.00 47.50 86 PRO A CA 1
ATOM 710 C C . PRO A 1 86 ? 39.926 -4.635 -37.009 1.00 47.50 86 PRO A C 1
ATOM 712 O O . PRO A 1 86 ? 39.479 -3.486 -36.998 1.00 47.50 86 PRO A O 1
ATOM 715 N N . LYS A 1 87 ? 39.165 -5.722 -37.152 1.00 47.75 87 LYS A N 1
ATOM 716 C CA . LYS A 1 87 ? 37.708 -5.712 -37.163 1.00 47.75 87 LYS A CA 1
ATOM 717 C C . LYS A 1 87 ? 37.268 -4.831 -35.990 1.00 47.75 87 LYS A C 1
ATOM 719 O O . LYS A 1 87 ? 37.732 -5.091 -34.872 1.00 47.75 87 LYS A O 1
ATOM 724 N N . PRO A 1 88 ? 36.449 -3.785 -36.215 1.00 46.03 88 PRO A N 1
ATOM 725 C CA . PRO A 1 88 ? 36.010 -2.933 -35.123 1.00 46.03 88 PRO A CA 1
ATOM 726 C C . PRO A 1 88 ? 35.434 -3.833 -34.024 1.00 46.03 88 PRO A C 1
ATOM 728 O O . PRO A 1 88 ? 34.755 -4.818 -34.353 1.00 46.03 88 PRO A O 1
ATOM 731 N N . PRO A 1 89 ? 35.762 -3.576 -32.742 1.00 48.06 89 PRO A N 1
ATOM 732 C CA . PRO A 1 89 ? 35.231 -4.371 -31.646 1.00 48.06 89 PRO A CA 1
ATOM 733 C C . PRO A 1 89 ? 33.718 -4.428 -31.817 1.00 48.06 89 PRO A C 1
ATOM 735 O O . PRO A 1 89 ? 33.105 -3.392 -32.074 1.00 48.06 89 PRO A O 1
ATOM 738 N N . ALA A 1 90 ? 33.163 -5.645 -31.766 1.00 49.22 90 ALA A N 1
ATOM 739 C CA . ALA A 1 90 ? 31.746 -5.896 -31.985 1.00 49.22 90 ALA A CA 1
ATOM 740 C C . ALA A 1 90 ? 30.938 -4.831 -31.240 1.00 49.22 90 ALA A C 1
ATOM 742 O O . ALA A 1 90 ? 31.068 -4.719 -30.018 1.00 49.22 90 ALA A O 1
ATOM 743 N N . GLU A 1 91 ? 30.193 -4.012 -31.988 1.00 52.00 91 GLU A N 1
ATOM 744 C CA . GLU A 1 91 ? 29.282 -3.030 -31.415 1.00 52.00 91 GLU A CA 1
ATOM 745 C C . GLU A 1 91 ? 28.435 -3.782 -30.392 1.00 52.00 91 GLU A C 1
ATOM 747 O O . GLU A 1 91 ? 27.702 -4.710 -30.738 1.00 52.00 91 GLU A O 1
ATOM 752 N N . ILE A 1 92 ? 28.601 -3.454 -29.109 1.00 50.16 92 ILE A N 1
ATOM 753 C CA . ILE A 1 92 ? 27.658 -3.898 -28.092 1.00 50.16 92 ILE A CA 1
ATOM 754 C C . ILE A 1 92 ? 26.328 -3.331 -28.577 1.00 50.16 92 ILE A C 1
ATOM 756 O O . ILE A 1 92 ? 26.176 -2.111 -28.612 1.00 50.16 92 ILE A O 1
ATOM 760 N N . ASN A 1 93 ? 25.422 -4.200 -29.035 1.00 59.84 93 ASN A N 1
ATOM 761 C CA . ASN A 1 93 ? 24.095 -3.804 -29.489 1.00 59.84 93 ASN A CA 1
ATOM 762 C C . ASN A 1 93 ? 23.478 -2.972 -28.365 1.00 59.84 93 ASN A C 1
ATOM 764 O O . ASN A 1 93 ? 23.143 -3.516 -27.310 1.00 59.84 93 ASN A O 1
ATOM 768 N N . ASN A 1 94 ? 23.376 -1.655 -28.564 1.00 66.38 94 ASN A N 1
ATOM 769 C CA . ASN A 1 94 ? 22.800 -0.750 -27.569 1.00 66.38 94 ASN A CA 1
ATOM 770 C C . ASN A 1 94 ? 21.405 -1.248 -27.146 1.00 66.38 94 ASN A C 1
ATOM 772 O O . ASN A 1 94 ? 21.049 -1.158 -25.975 1.00 66.38 94 ASN A O 1
ATOM 776 N N . ASP A 1 95 ? 20.688 -1.900 -28.062 1.00 72.62 95 ASP A N 1
ATOM 777 C CA . ASP A 1 95 ? 19.416 -2.585 -27.841 1.00 72.62 95 ASP A CA 1
ATOM 778 C C . ASP A 1 95 ? 19.463 -3.653 -26.736 1.00 72.62 95 ASP A C 1
ATOM 780 O O . ASP A 1 95 ? 18.547 -3.731 -25.920 1.00 72.62 95 ASP A O 1
ATOM 784 N N . ASP A 1 96 ? 20.509 -4.481 -26.679 1.00 79.00 96 ASP A N 1
ATOM 785 C CA . ASP A 1 96 ? 20.608 -5.556 -25.684 1.00 79.00 96 ASP A CA 1
ATOM 786 C C . ASP A 1 96 ? 20.959 -4.998 -24.299 1.00 79.00 96 ASP A C 1
ATOM 788 O O . ASP A 1 96 ? 20.454 -5.478 -23.285 1.00 79.00 96 ASP A O 1
ATOM 792 N N . TYR A 1 97 ? 21.748 -3.921 -24.246 1.00 79.69 97 TYR A N 1
ATOM 793 C CA . TYR A 1 97 ? 22.015 -3.204 -22.999 1.00 79.69 97 TYR A CA 1
ATOM 794 C C . TYR A 1 97 ? 20.749 -2.542 -22.432 1.00 79.69 97 TYR A C 1
ATOM 796 O O . TYR A 1 97 ? 20.484 -2.650 -21.232 1.00 79.69 97 TYR A O 1
ATOM 804 N N . VAL A 1 98 ? 19.949 -1.885 -23.281 1.00 81.31 98 VAL A N 1
ATOM 805 C CA . VAL A 1 98 ? 18.711 -1.218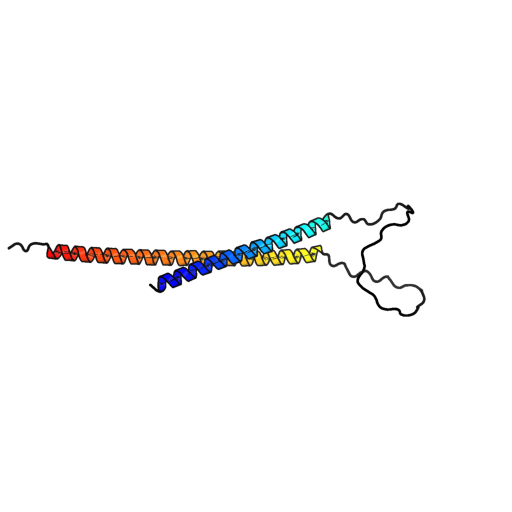 -22.852 1.00 81.31 98 VAL A CA 1
ATOM 806 C C . VAL A 1 98 ? 17.657 -2.237 -22.401 1.00 81.31 98 VAL A C 1
ATOM 808 O O . VAL A 1 98 ? 1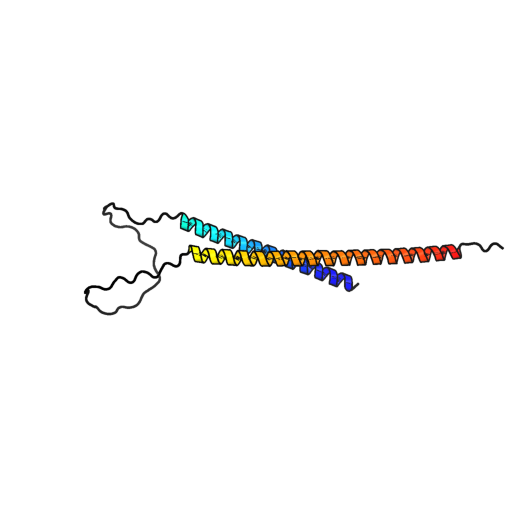7.042 -2.041 -21.354 1.00 81.31 98 VAL A O 1
ATOM 811 N N . LYS A 1 99 ? 17.515 -3.378 -23.090 1.00 86.38 99 LYS A N 1
ATOM 812 C CA . LYS A 1 99 ? 16.622 -4.471 -22.652 1.00 86.38 99 LYS A CA 1
ATOM 813 C C . LYS A 1 99 ? 16.961 -4.983 -21.254 1.00 86.38 99 LYS A C 1
ATOM 815 O O . LYS A 1 99 ? 16.075 -5.069 -20.412 1.00 86.38 99 LYS A O 1
ATOM 820 N N . VAL A 1 100 ? 18.241 -5.241 -20.970 1.00 88.19 100 VAL A N 1
ATOM 821 C CA . VAL A 1 100 ? 18.683 -5.692 -19.637 1.00 88.19 100 VAL A CA 1
ATOM 822 C C . VAL A 1 100 ? 18.348 -4.657 -18.552 1.00 88.19 100 VAL A C 1
ATOM 824 O O . VAL A 1 100 ? 18.038 -5.020 -17.415 1.00 88.19 100 VAL A O 1
ATOM 827 N N . LYS A 1 101 ? 18.384 -3.355 -18.874 1.00 87.81 101 LYS A N 1
ATOM 828 C CA . LYS A 1 101 ? 17.967 -2.294 -17.944 1.00 87.81 101 LYS A CA 1
ATOM 829 C C . LYS A 1 101 ? 16.461 -2.290 -17.699 1.00 87.81 101 LYS A C 1
ATOM 831 O O . LYS A 1 101 ? 16.067 -2.200 -16.537 1.00 87.81 101 LYS A O 1
ATOM 836 N N . ILE A 1 102 ? 15.653 -2.430 -18.749 1.00 88.31 102 ILE A N 1
ATOM 837 C CA . ILE A 1 102 ? 14.192 -2.539 -18.637 1.00 88.31 102 ILE A CA 1
ATOM 838 C C . ILE A 1 102 ? 13.820 -3.752 -17.777 1.00 88.31 102 ILE A C 1
ATOM 840 O O . ILE A 1 102 ? 13.143 -3.584 -16.768 1.00 88.31 102 ILE A O 1
ATOM 844 N N . GLU A 1 103 ? 14.355 -4.939 -18.079 1.00 92.69 103 GLU A N 1
ATOM 845 C CA . GLU A 1 103 ? 14.097 -6.169 -17.308 1.00 92.69 103 GLU A CA 1
ATOM 846 C C . GLU A 1 103 ? 14.466 -6.014 -15.819 1.00 92.69 103 GLU A C 1
ATOM 848 O O . GLU A 1 103 ? 13.768 -6.498 -14.919 1.00 92.69 103 GLU A O 1
ATOM 853 N N . GLY A 1 104 ? 15.562 -5.301 -15.534 1.00 92.44 104 GLY A N 1
ATOM 854 C CA . GLY A 1 104 ? 15.973 -4.972 -14.171 1.00 92.44 104 GLY A CA 1
ATOM 855 C C . GLY A 1 104 ? 14.960 -4.085 -13.439 1.00 92.44 104 GLY A C 1
ATOM 856 O O . GLY A 1 104 ? 14.619 -4.365 -12.287 1.00 92.44 104 GLY A O 1
ATOM 857 N N . LEU A 1 105 ? 14.453 -3.043 -14.105 1.00 90.50 105 LEU A N 1
ATOM 858 C CA . LEU A 1 105 ? 13.427 -2.150 -13.558 1.00 90.50 105 LEU A CA 1
ATOM 859 C C . LEU A 1 105 ? 12.089 -2.874 -13.366 1.00 90.50 105 LEU A C 1
ATOM 861 O O . LEU A 1 105 ? 11.464 -2.734 -12.316 1.00 90.50 105 LEU A O 1
ATOM 865 N N . GLU A 1 106 ? 11.676 -3.707 -14.321 1.00 92.31 106 GLU A N 1
ATOM 866 C CA . GLU A 1 106 ? 10.470 -4.532 -14.213 1.00 92.31 106 GLU A CA 1
ATOM 867 C C . GLU A 1 106 ? 10.538 -5.489 -13.021 1.00 92.31 106 GLU A C 1
ATOM 869 O O . GLU A 1 106 ? 9.573 -5.624 -12.263 1.00 92.31 106 GLU A O 1
ATOM 874 N N . THR A 1 107 ? 11.696 -6.119 -12.812 1.00 95.62 107 THR A N 1
ATOM 875 C CA . THR A 1 107 ? 11.936 -6.989 -11.656 1.00 95.62 107 THR A CA 1
ATOM 876 C C . THR A 1 107 ? 11.787 -6.215 -10.345 1.00 95.62 107 THR A C 1
ATOM 878 O O . THR A 1 107 ? 11.185 -6.711 -9.389 1.00 95.62 107 THR A O 1
ATOM 881 N N . GLU A 1 108 ? 12.298 -4.985 -10.280 1.00 93.19 108 GLU A N 1
ATOM 882 C CA . GLU A 1 108 ? 12.173 -4.149 -9.086 1.00 93.19 108 GLU A CA 1
ATOM 883 C C . GLU A 1 108 ? 10.725 -3.686 -8.854 1.00 93.19 108 GLU A C 1
ATOM 885 O O . GLU A 1 108 ? 10.226 -3.761 -7.729 1.00 93.19 108 GLU A O 1
ATOM 890 N N . ILE A 1 109 ? 9.996 -3.328 -9.917 1.00 91.75 109 ILE A N 1
ATOM 891 C CA . ILE A 1 109 ? 8.553 -3.047 -9.859 1.00 91.75 109 ILE A CA 1
ATOM 892 C C . ILE A 1 109 ? 7.789 -4.259 -9.312 1.00 91.75 109 ILE A C 1
ATOM 894 O O . ILE A 1 109 ? 6.899 -4.099 -8.473 1.00 91.75 109 ILE A O 1
ATOM 898 N N . GLN A 1 110 ? 8.121 -5.479 -9.743 1.00 95.25 110 GLN A N 1
ATOM 899 C CA . GLN A 1 110 ? 7.477 -6.687 -9.222 1.00 95.25 110 GLN A CA 1
ATOM 900 C C . GLN A 1 110 ? 7.716 -6.868 -7.718 1.00 95.25 110 GLN A C 1
ATOM 902 O O . GLN A 1 110 ? 6.768 -7.176 -6.990 1.00 95.25 110 GLN A O 1
ATOM 907 N N . LYS A 1 111 ? 8.939 -6.630 -7.226 1.00 95.50 111 LYS A N 1
ATOM 908 C CA . LYS A 1 111 ? 9.229 -6.672 -5.781 1.00 95.50 111 LYS A CA 1
ATOM 909 C C . LYS A 1 111 ? 8.430 -5.621 -5.014 1.00 95.50 111 LYS A C 1
ATOM 911 O O . LYS A 1 111 ? 7.818 -5.949 -3.999 1.00 95.50 111 LYS A O 1
ATOM 916 N N . LEU A 1 112 ? 8.375 -4.385 -5.513 1.00 90.38 112 LEU A N 1
ATOM 917 C CA . LEU A 1 112 ? 7.605 -3.307 -4.884 1.00 90.38 112 LEU A CA 1
ATOM 918 C C . LEU A 1 112 ? 6.106 -3.634 -4.828 1.00 90.38 112 LEU A C 1
ATOM 920 O O . LEU A 1 112 ? 5.468 -3.430 -3.796 1.00 90.38 112 LEU A O 1
ATOM 924 N N . LYS A 1 113 ? 5.549 -4.237 -5.886 1.00 92.88 113 LYS A N 1
ATOM 925 C CA . LYS A 1 113 ? 4.161 -4.729 -5.886 1.00 92.88 113 LYS A CA 1
ATOM 926 C C . LYS A 1 113 ? 3.931 -5.809 -4.826 1.00 92.88 113 LYS A C 1
ATOM 928 O O . LYS A 1 113 ? 2.912 -5.783 -4.139 1.00 92.88 113 LYS A O 1
ATOM 933 N N . GLN A 1 114 ? 4.866 -6.743 -4.648 1.00 94.31 114 GLN A N 1
ATOM 934 C CA . GLN A 1 114 ? 4.768 -7.749 -3.582 1.00 94.31 114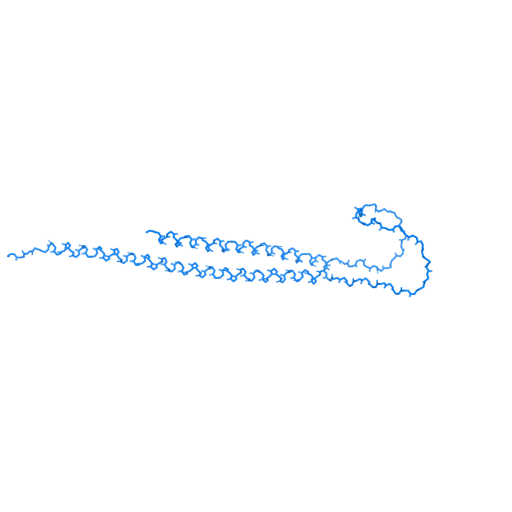 GLN A CA 1
ATOM 935 C C . GLN A 1 114 ? 4.812 -7.110 -2.187 1.00 94.31 114 GLN A C 1
ATOM 937 O O . GLN A 1 114 ? 4.020 -7.483 -1.319 1.00 94.31 114 GLN A O 1
ATOM 942 N N . MET A 1 115 ? 5.682 -6.116 -1.983 1.00 93.00 115 MET A N 1
ATOM 943 C CA . MET A 1 115 ? 5.739 -5.351 -0.734 1.00 93.00 115 MET A CA 1
ATOM 944 C C . MET A 1 115 ? 4.418 -4.628 -0.453 1.00 93.00 115 MET A C 1
ATOM 946 O O . MET A 1 115 ? 3.910 -4.716 0.663 1.00 93.00 115 MET A O 1
ATOM 950 N N . GLN A 1 116 ? 3.800 -4.001 -1.458 1.00 92.38 116 GLN A N 1
ATOM 951 C CA . GLN A 1 116 ? 2.480 -3.380 -1.299 1.00 92.38 116 GLN A CA 1
ATOM 952 C C . GLN A 1 116 ? 1.399 -4.373 -0.883 1.00 92.38 116 GLN A C 1
ATOM 954 O O . GLN A 1 116 ? 0.608 -4.081 0.012 1.00 92.38 116 GLN A O 1
ATOM 959 N N . VAL A 1 117 ? 1.360 -5.554 -1.506 1.00 94.50 117 VAL A N 1
ATOM 960 C CA . VAL A 1 117 ? 0.400 -6.605 -1.136 1.00 94.50 117 VAL A CA 1
ATOM 961 C C . VAL A 1 117 ? 0.592 -7.016 0.325 1.00 94.50 117 VAL A C 1
ATOM 963 O O . VAL A 1 117 ? -0.387 -7.188 1.058 1.00 94.50 117 VAL A O 1
ATOM 966 N N . GLN A 1 118 ? 1.843 -7.137 0.771 1.00 92.94 118 GLN A N 1
ATOM 967 C CA . GLN A 1 118 ? 2.155 -7.472 2.155 1.00 92.94 118 GLN A CA 1
ATOM 968 C C . GLN A 1 118 ? 1.749 -6.356 3.130 1.00 92.94 118 GLN A C 1
ATOM 970 O O . GLN A 1 118 ? 1.105 -6.646 4.140 1.00 92.94 118 GLN A O 1
ATOM 975 N N . GLU A 1 119 ? 2.037 -5.089 2.828 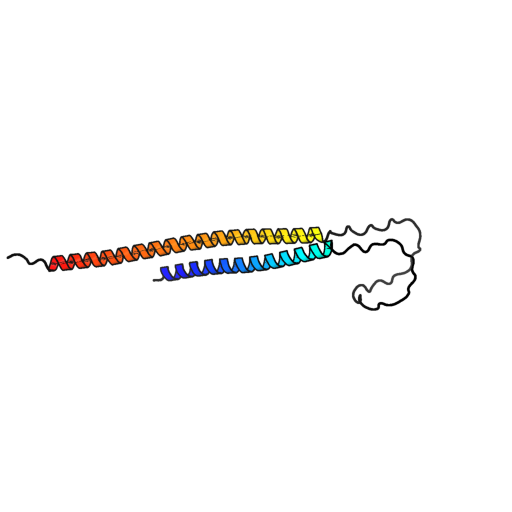1.00 90.94 119 GLU A N 1
ATOM 976 C CA . GLU A 1 119 ? 1.615 -3.976 3.687 1.00 90.94 119 GLU A CA 1
ATOM 977 C C . GLU A 1 119 ? 0.094 -3.812 3.717 1.00 90.94 119 GLU A C 1
ATOM 979 O O . GLU A 1 119 ? -0.490 -3.574 4.776 1.00 90.94 119 GLU A O 1
ATOM 984 N N . GLN A 1 120 ? -0.594 -4.058 2.603 1.00 92.31 120 GLN A N 1
ATOM 985 C CA . GLN A 1 120 ? -2.053 -4.062 2.587 1.00 92.31 120 GLN A CA 1
ATOM 986 C C . GLN A 1 120 ? -2.630 -5.174 3.477 1.00 92.31 120 GLN A C 1
ATOM 988 O O . GLN A 1 120 ? -3.631 -4.970 4.174 1.00 92.31 120 GLN A O 1
ATOM 993 N N . LYS A 1 121 ? -1.988 -6.348 3.513 1.00 94.62 121 LYS A N 1
ATOM 994 C CA . LYS A 1 121 ? -2.348 -7.426 4.444 1.00 94.62 121 LYS A CA 1
ATOM 995 C C . LYS A 1 121 ? -2.140 -6.997 5.901 1.00 94.62 121 LYS A C 1
ATOM 997 O O . LYS A 1 121 ? -3.031 -7.229 6.721 1.00 94.62 121 LYS A O 1
ATOM 1002 N N . ASN A 1 122 ? -1.026 -6.328 6.207 1.00 91.81 122 ASN A N 1
ATOM 1003 C CA . ASN A 1 122 ? -0.744 -5.792 7.543 1.00 91.81 122 ASN A CA 1
ATOM 1004 C C . ASN A 1 122 ? -1.824 -4.786 7.980 1.00 91.81 122 ASN A C 1
ATOM 1006 O O . ASN A 1 122 ? -2.342 -4.875 9.096 1.00 91.81 122 ASN A O 1
ATOM 1010 N N . ILE A 1 123 ? -2.223 -3.875 7.085 1.00 91.56 123 ILE A N 1
ATOM 1011 C CA . ILE A 1 123 ? -3.300 -2.902 7.320 1.00 91.56 123 ILE A CA 1
ATOM 1012 C C . ILE A 1 123 ? -4.611 -3.613 7.674 1.00 91.56 123 ILE A C 1
ATOM 1014 O O . ILE A 1 123 ? -5.228 -3.293 8.694 1.00 91.56 123 ILE A O 1
ATOM 1018 N N . ASN A 1 124 ? -5.004 -4.612 6.881 1.00 93.62 124 ASN A N 1
ATOM 1019 C CA . ASN A 1 124 ? -6.243 -5.362 7.092 1.00 93.62 124 ASN A CA 1
ATOM 1020 C C . ASN A 1 124 ? -6.249 -6.100 8.445 1.00 93.62 124 ASN A C 1
ATOM 1022 O O . ASN A 1 124 ? -7.265 -6.126 9.153 1.00 93.62 124 ASN A O 1
ATOM 1026 N N . GLU A 1 125 ? -5.112 -6.678 8.841 1.00 93.19 125 GLU A N 1
ATOM 1027 C CA . GLU A 1 125 ? -4.962 -7.340 10.139 1.00 93.19 125 GLU A CA 1
ATOM 1028 C C . GLU A 1 125 ? -5.062 -6.338 11.299 1.00 93.19 125 GLU A C 1
ATOM 1030 O O . GLU A 1 125 ? -5.776 -6.574 12.281 1.00 93.19 125 GLU A O 1
ATOM 1035 N N . ILE A 1 126 ? -4.391 -5.189 11.180 1.00 89.31 126 ILE A N 1
ATOM 1036 C CA . ILE A 1 126 ? -4.454 -4.108 12.168 1.00 89.31 126 ILE A CA 1
ATOM 1037 C C . ILE A 1 126 ? -5.894 -3.601 12.320 1.00 89.31 126 ILE A C 1
ATOM 1039 O O . ILE A 1 126 ? -6.379 -3.466 13.445 1.00 89.31 126 ILE A O 1
ATOM 1043 N N . GLN A 1 127 ? -6.611 -3.375 11.218 1.00 90.75 127 GLN A N 1
ATOM 1044 C CA . GLN A 1 127 ? -8.017 -2.964 11.253 1.00 90.75 127 GLN A CA 1
ATOM 1045 C C . GLN A 1 127 ? -8.911 -4.005 11.923 1.00 90.75 127 GLN A C 1
ATOM 1047 O O . GLN A 1 127 ? -9.753 -3.650 12.749 1.00 90.75 127 GLN A O 1
ATOM 1052 N N . SER A 1 128 ? -8.684 -5.289 11.657 1.00 91.12 128 SER A N 1
ATOM 1053 C CA . SER A 1 128 ? -9.416 -6.370 12.324 1.00 91.12 128 SER A CA 1
ATOM 1054 C C . SER A 1 128 ? -9.192 -6.354 13.842 1.00 91.12 128 SER A C 1
ATOM 1056 O O . SER A 1 128 ? -10.144 -6.466 14.618 1.00 91.12 128 SER A O 1
ATOM 1058 N N . LYS A 1 129 ? -7.950 -6.124 14.289 1.00 89.69 129 LYS A N 1
ATOM 1059 C CA . LYS A 1 129 ? -7.616 -5.965 15.716 1.00 89.69 129 LYS A CA 1
ATOM 1060 C C . LYS A 1 129 ? -8.299 -4.744 16.337 1.00 89.69 129 LYS A C 1
ATOM 1062 O O . LYS A 1 129 ? -8.837 -4.856 17.437 1.00 89.69 129 LYS A O 1
ATOM 1067 N N . ILE A 1 130 ? -8.331 -3.605 15.640 1.00 87.88 130 ILE A N 1
ATOM 1068 C CA . ILE A 1 130 ? -9.038 -2.394 16.099 1.00 87.88 130 ILE A CA 1
ATOM 1069 C C . ILE A 1 130 ? -10.527 -2.686 16.297 1.00 87.88 130 ILE A C 1
ATOM 1071 O O . ILE A 1 130 ? -11.073 -2.384 17.361 1.00 87.88 130 ILE A O 1
ATOM 1075 N N . ASN A 1 131 ? -11.160 -3.321 15.311 1.00 90.00 131 ASN A N 1
ATOM 1076 C CA . ASN A 1 131 ? -12.584 -3.640 15.355 1.00 90.00 131 ASN A CA 1
ATOM 1077 C C . ASN A 1 131 ? -12.912 -4.572 16.532 1.00 90.00 131 ASN A C 1
ATOM 1079 O O . ASN A 1 131 ? -13.880 -4.340 17.259 1.00 90.00 131 ASN A O 1
ATOM 1083 N N . ASN A 1 132 ? -12.074 -5.585 16.779 1.00 91.62 132 ASN A N 1
ATOM 1084 C CA . ASN A 1 132 ? -12.237 -6.487 17.920 1.00 91.62 132 ASN A CA 1
ATOM 1085 C C . ASN A 1 132 ? -12.111 -5.753 19.261 1.00 91.62 132 ASN A C 1
ATOM 1087 O O . ASN A 1 132 ? -12.973 -5.908 20.126 1.00 91.62 132 ASN A O 1
ATOM 1091 N N . ILE A 1 133 ? -11.097 -4.896 19.420 1.00 88.19 133 ILE A N 1
ATOM 1092 C CA . ILE A 1 133 ? -10.901 -4.102 20.643 1.00 88.19 133 ILE A CA 1
ATOM 1093 C C . ILE A 1 133 ? -12.101 -3.180 20.896 1.00 88.19 133 ILE A C 1
ATOM 1095 O O . ILE A 1 133 ? -12.581 -3.079 22.027 1.00 88.19 133 ILE A O 1
ATOM 1099 N N . GLN A 1 134 ? -12.613 -2.517 19.857 1.00 88.56 134 GLN A N 1
ATOM 1100 C CA . GLN A 1 134 ? -13.794 -1.659 19.968 1.00 88.56 134 GLN A CA 1
ATOM 1101 C C . GLN A 1 134 ? -15.038 -2.460 20.362 1.00 88.56 134 GLN A C 1
ATOM 1103 O O . GLN A 1 134 ? -15.780 -2.045 21.255 1.00 88.56 134 GLN A O 1
ATOM 1108 N N . ARG A 1 135 ? -15.243 -3.634 19.755 1.00 93.12 135 ARG A N 1
ATOM 1109 C CA . ARG A 1 135 ? -16.354 -4.527 20.095 1.00 93.12 135 ARG A CA 1
ATOM 1110 C C . ARG A 1 135 ? -16.284 -4.978 21.552 1.00 93.12 135 ARG A C 1
ATOM 1112 O O . ARG A 1 135 ? -17.280 -4.866 22.265 1.00 93.12 135 ARG A O 1
ATOM 1119 N N . GLU A 1 136 ? -15.124 -5.436 22.016 1.00 92.50 136 GLU A N 1
ATOM 1120 C CA . GLU A 1 136 ? -14.925 -5.822 23.416 1.00 92.50 136 GLU A CA 1
ATOM 1121 C C . GLU A 1 136 ? -15.166 -4.660 24.378 1.00 92.50 136 GLU A C 1
ATOM 1123 O O . GLU A 1 136 ? -15.813 -4.835 25.412 1.00 92.50 136 GLU A O 1
ATOM 1128 N N . HIS A 1 137 ? -14.664 -3.469 24.047 1.00 90.75 137 HIS A N 1
ATOM 1129 C CA . HIS A 1 137 ? -14.895 -2.277 24.851 1.00 90.75 137 HIS A CA 1
ATOM 1130 C C . HIS A 1 137 ? -16.396 -1.989 24.981 1.00 90.75 137 HIS A C 1
ATOM 1132 O O . HIS A 1 137 ? -16.888 -1.808 26.095 1.00 90.75 137 HIS A O 1
ATOM 1138 N N . ASN A 1 138 ? -17.136 -2.025 23.872 1.00 92.25 138 ASN A N 1
ATOM 1139 C CA . ASN A 1 138 ? -18.579 -1.793 23.866 1.00 92.25 138 ASN A CA 1
ATOM 1140 C C . ASN A 1 138 ? -19.330 -2.842 24.694 1.00 92.25 138 ASN A C 1
ATOM 1142 O O . ASN A 1 138 ? -20.181 -2.480 25.505 1.00 92.25 138 ASN A O 1
ATOM 1146 N N . ILE A 1 139 ? -18.970 -4.125 24.567 1.00 95.31 139 ILE A N 1
ATOM 1147 C CA . ILE A 1 139 ? -19.541 -5.201 25.392 1.00 95.31 139 ILE A CA 1
ATOM 1148 C C . ILE A 1 139 ? -19.306 -4.915 26.878 1.00 95.31 139 ILE A C 1
ATOM 1150 O O . ILE A 1 139 ? -20.242 -4.989 27.671 1.00 95.31 139 ILE A O 1
ATOM 1154 N N . ARG A 1 140 ? -18.084 -4.535 27.273 1.00 94.44 140 ARG A N 1
ATOM 1155 C CA . ARG A 1 140 ? -17.767 -4.215 28.676 1.00 94.44 140 ARG A CA 1
ATOM 1156 C C . ARG A 1 140 ? -18.589 -3.035 29.196 1.00 94.44 140 ARG A C 1
ATOM 1158 O O . ARG A 1 140 ? -19.050 -3.096 30.334 1.00 94.44 140 ARG A O 1
ATOM 1165 N N . GLN A 1 141 ? -18.790 -1.988 28.394 1.00 93.38 141 GLN A N 1
ATOM 1166 C CA . GLN A 1 141 ? -19.617 -0.840 28.788 1.00 93.38 141 GLN A CA 1
ATOM 1167 C C . GLN A 1 141 ? -21.084 -1.241 28.974 1.00 93.38 141 GLN A C 1
ATOM 1169 O O . GLN A 1 141 ? -21.669 -0.955 30.016 1.00 93.38 141 GLN A O 1
ATOM 1174 N N . VAL A 1 142 ? -21.657 -1.980 28.021 1.00 95.38 142 VAL A N 1
ATOM 1175 C CA . VAL A 1 142 ? -23.043 -2.467 28.113 1.00 95.38 142 VAL A CA 1
ATOM 1176 C C . VAL A 1 142 ? -23.232 -3.374 29.330 1.00 95.38 142 VAL A C 1
ATOM 1178 O O . VAL A 1 142 ? -24.212 -3.229 30.057 1.00 95.38 142 VAL A O 1
ATOM 1181 N N . THR A 1 143 ? -22.288 -4.279 29.598 1.00 96.19 143 THR A N 1
ATOM 1182 C CA . THR A 1 143 ? -22.342 -5.160 30.773 1.00 96.19 143 THR A CA 1
ATOM 1183 C C . THR A 1 143 ? -22.321 -4.368 32.079 1.00 96.19 143 THR A C 1
ATOM 1185 O O . THR A 1 143 ? -23.099 -4.680 32.977 1.00 96.19 143 THR A O 1
ATOM 1188 N N . LYS A 1 144 ? -21.494 -3.318 32.184 1.00 95.56 144 LYS A N 1
ATOM 1189 C CA . LYS A 1 144 ? -21.475 -2.437 33.364 1.00 95.56 144 LYS A CA 1
ATOM 1190 C C . LYS A 1 144 ? -22.816 -1.736 33.574 1.00 95.56 144 LYS A C 1
ATOM 1192 O O . LYS A 1 144 ? -23.334 -1.758 34.684 1.00 95.56 144 LYS A O 1
ATOM 1197 N N . VAL A 1 145 ? -23.397 -1.173 32.512 1.00 95.06 145 VAL A N 1
ATOM 1198 C CA . VAL A 1 145 ? -24.710 -0.506 32.581 1.00 95.06 145 VAL A CA 1
ATOM 1199 C C . VAL A 1 145 ? -25.799 -1.486 33.020 1.00 95.06 145 VAL A C 1
ATOM 1201 O O . VAL A 1 145 ? -26.574 -1.176 33.918 1.00 95.06 145 VAL A O 1
ATOM 1204 N N . LYS A 1 146 ? -25.822 -2.699 32.452 1.00 94.81 146 LYS A N 1
ATOM 1205 C CA . LYS A 1 146 ? -26.779 -3.746 32.846 1.00 94.81 146 LYS A CA 1
ATOM 1206 C C . LYS A 1 146 ? -26.638 -4.154 34.313 1.00 94.81 146 LYS A C 1
ATOM 1208 O O . LYS A 1 146 ? -27.640 -4.334 34.994 1.00 94.81 146 LYS A O 1
ATOM 1213 N N . GLN A 1 147 ? -25.409 -4.311 34.805 1.00 93.25 147 GLN A N 1
ATOM 1214 C CA . GLN A 1 147 ? -25.170 -4.636 36.213 1.00 93.25 147 GLN A CA 1
ATOM 1215 C C . GLN A 1 147 ? -25.678 -3.534 37.145 1.00 93.25 147 GLN A C 1
ATOM 1217 O O . GLN A 1 147 ? -26.240 -3.846 38.192 1.00 93.25 147 GLN A O 1
ATOM 1222 N N . GLU A 1 148 ? -25.502 -2.271 36.762 1.00 92.81 148 GLU A N 1
ATOM 1223 C CA . GLU A 1 148 ? -25.961 -1.136 37.559 1.00 92.81 148 GLU A CA 1
ATOM 1224 C C . GLU A 1 148 ? -27.490 -1.007 37.557 1.00 92.81 148 GLU A C 1
ATOM 1226 O O . GLU A 1 148 ? -28.083 -0.840 38.620 1.00 92.81 148 GLU A O 1
ATOM 1231 N N . LEU A 1 149 ? -28.146 -1.207 36.407 1.00 92.69 149 LEU A N 1
ATOM 1232 C CA . LEU A 1 149 ? -29.611 -1.277 36.323 1.00 92.69 149 LEU A CA 1
ATOM 1233 C C . LEU A 1 149 ? -30.177 -2.384 37.226 1.00 92.69 149 LEU A C 1
ATOM 1235 O O . LEU A 1 149 ? -31.038 -2.119 38.061 1.00 92.69 149 LEU A O 1
ATOM 1239 N N . ASN A 1 150 ? -29.617 -3.595 37.154 1.00 92.31 150 ASN A N 1
ATOM 1240 C CA . ASN A 1 150 ? -30.047 -4.715 37.998 1.00 92.31 150 ASN A CA 1
ATOM 1241 C C . ASN A 1 150 ? -29.853 -4.442 39.502 1.00 92.31 150 ASN A C 1
ATOM 1243 O O . ASN A 1 150 ? -30.577 -4.993 40.332 1.00 92.31 150 ASN A O 1
ATOM 1247 N N . ARG A 1 151 ? -28.848 -3.640 39.886 1.00 91.38 151 ARG A N 1
ATOM 1248 C CA . ARG A 1 151 ? -28.678 -3.212 41.282 1.00 91.38 151 ARG A CA 1
ATOM 1249 C C . ARG A 1 151 ? -29.793 -2.262 41.685 1.00 91.38 151 ARG A C 1
ATOM 1251 O O . ARG A 1 151 ? -30.412 -2.495 42.716 1.00 91.38 151 ARG A O 1
ATOM 1258 N N . GLN A 1 152 ? -30.070 -1.241 40.877 1.00 88.94 152 GLN A N 1
ATOM 1259 C CA . GLN A 1 152 ? -31.132 -0.271 41.152 1.00 88.94 152 GLN A CA 1
ATOM 1260 C C . GLN A 1 152 ? -32.500 -0.949 41.290 1.00 88.94 152 GLN A C 1
ATOM 1262 O O . GLN A 1 152 ? -33.211 -0.676 42.253 1.00 88.94 152 GLN A O 1
ATOM 1267 N N . GLU A 1 153 ? -32.827 -1.903 40.415 1.00 85.12 153 GLU A N 1
ATOM 1268 C CA . GLU A 1 153 ? -34.075 -2.674 40.495 1.00 85.12 153 GLU A CA 1
ATOM 1269 C C . GLU A 1 153 ? -34.222 -3.435 41.823 1.00 85.12 153 GLU A C 1
ATOM 1271 O O . GLU A 1 153 ? -35.293 -3.415 42.429 1.00 85.12 153 GLU A O 1
ATOM 1276 N N . LYS A 1 154 ? -33.141 -4.043 42.337 1.00 82.00 154 LYS A N 1
ATOM 1277 C CA . LYS A 1 154 ? -33.155 -4.731 43.643 1.00 82.00 154 LYS A CA 1
ATOM 1278 C C . LYS A 1 154 ? -33.408 -3.796 44.824 1.00 82.00 154 LYS A C 1
ATOM 1280 O O . LYS A 1 154 ? -33.973 -4.232 45.821 1.00 82.00 154 LYS A O 1
ATOM 1285 N N . TYR A 1 155 ? -32.985 -2.537 44.737 1.00 75.06 155 TYR A N 1
ATOM 1286 C CA . TYR A 1 155 ? -33.230 -1.545 45.789 1.00 75.06 155 TYR A CA 1
ATOM 1287 C C . TYR A 1 155 ? -34.612 -0.887 45.684 1.00 75.06 155 TYR A C 1
ATOM 1289 O O . TYR A 1 155 ? -35.024 -0.206 46.619 1.00 75.06 155 TYR A O 1
ATOM 1297 N N . MET A 1 156 ? -35.336 -1.094 44.579 1.00 70.25 156 MET A N 1
ATOM 1298 C CA . MET A 1 156 ? -36.675 -0.537 44.364 1.00 70.25 156 MET A CA 1
ATOM 1299 C C . MET A 1 156 ? -37.816 -1.532 44.598 1.00 70.25 156 MET A C 1
ATOM 1301 O O . MET A 1 156 ? -38.974 -1.118 44.602 1.00 70.25 156 MET A O 1
ATOM 1305 N N . THR A 1 157 ? -37.543 -2.821 44.826 1.00 62.50 157 THR A N 1
ATOM 1306 C CA . THR A 1 157 ? -38.597 -3.766 45.221 1.00 62.50 157 THR A CA 1
ATOM 1307 C C . THR A 1 157 ? -39.064 -3.465 46.649 1.00 62.50 157 THR A C 1
ATOM 1309 O O . THR A 1 157 ? -38.272 -3.650 47.577 1.00 62.50 157 THR A O 1
ATOM 1312 N N . PRO A 1 158 ? -40.322 -3.028 46.864 1.00 58.75 158 PRO A N 1
ATOM 1313 C CA . PRO A 1 158 ? -40.828 -2.775 48.202 1.00 58.75 158 PRO A CA 1
ATOM 1314 C C . PRO A 1 158 ? -40.927 -4.107 48.938 1.00 58.75 158 PRO A C 1
ATOM 1316 O O . PRO A 1 158 ? -41.576 -5.043 48.460 1.00 58.75 158 PRO A O 1
ATOM 1319 N N . THR A 1 159 ? -40.298 -4.195 50.106 1.00 57.88 159 THR A N 1
ATOM 1320 C CA . THR A 1 159 ? -40.547 -5.267 51.065 1.00 57.88 159 THR A CA 1
ATOM 1321 C C . THR A 1 159 ? -42.036 -5.212 51.396 1.00 57.88 159 THR A C 1
ATOM 1323 O O . THR A 1 159 ? -42.493 -4.263 52.030 1.00 57.88 159 THR A O 1
ATOM 1326 N N . LYS A 1 160 ? -42.818 -6.174 50.892 1.00 58.66 160 LYS A N 1
ATOM 1327 C CA . LYS A 1 160 ? -44.215 -6.331 51.304 1.00 58.66 160 LYS A CA 1
ATOM 1328 C C . LYS A 1 160 ? -44.201 -6.646 52.801 1.00 58.66 160 LYS A C 1
ATOM 1330 O O . LYS A 1 160 ? -43.767 -7.733 53.178 1.00 58.66 160 LYS A O 1
ATOM 1335 N N . GLY A 1 161 ? -44.560 -5.647 53.607 1.00 52.56 161 GLY A N 1
ATOM 1336 C CA . GLY A 1 161 ? -44.949 -5.817 55.006 1.00 52.56 161 GLY A CA 1
ATOM 1337 C C . GLY A 1 161 ? -46.313 -6.475 55.112 1.00 52.56 161 GLY A C 1
ATOM 1338 O O . GLY A 1 161 ? -47.104 -6.337 54.149 1.00 52.56 161 GLY A O 1
#

pLDDT: mean 73.09, std 21.7, range [33.59, 96.19]

Radius of gyration: 38.35 Å; chains: 1; bounding box: 103×32×113 Å

Organism: Euplotes crassus (NCBI:txid5936)

Foldseek 3Di:
DVVVVVLVVLLVVLVVLLVVLVVLLVVLVVVLVVLVVVVVVVVPPPPPDDDDDDDDDDDDDDDDDPDDDDDDDDDDDDDDDDDDDPDPDPPPPVVVVSVVSNVVSVVVNVVSVVSNVVSVVVNVVSVVVVVVVVVVVVVVVVVVVVVVVVVVVVVPPDPDD